Protein AF-A0A9N9EAA8-F1 (afdb_monomer_lite)

Organism: NCBI:txid94023

Secondary structure (DSSP, 8-state):
-----HHHHHHHSSSPTTTTSGGG----------PPPHHHHHHHHHHHHHHHH-GGG---HHHHHHHHHHHHHTTSS-GGGPPPHHHHHHHHHHHHHHHHHHHHHHHHHHHHTSSS--------------------------------

pLDDT: mean 73.81, std 20.4, range [31.11, 96.31]

Foldseek 3Di:
DDDCPPVNVCVVDVDDPCCVPPVNPPPVPPPPPQDQDPVLVVLLVVQCVQCVVPVVSNDALVVSLVVVVVCVVVVVDPPVRRDDSVVSVVVVVVVVVVVVVVVVVVVVVVVVPPPPPDDDDDDDDDDDDDDDDDDDDDDDDDDDDDDD

Sequence (148 aa):
MDELTDDAINNLFPLKLGWALKNNQILDRRDVGKRMSSQIREYLEEFFLAGNANKTDRISATQMVKELDKLAIEDKIESNDISGIPTVEKWITRYTQALRHEVAAEKQNIVGNNNEERSDNLVDNPDQSGNSDQNIQESRSSSNIEKR

Radius of gyration: 32.52 Å; chains: 1; bounding box: 62×76×90 Å

Structure (mmCIF, N/CA/C/O backbone):
data_AF-A0A9N9EAA8-F1
#
_entry.id   AF-A0A9N9EAA8-F1
#
loop_
_atom_site.group_PDB
_atom_site.id
_atom_site.type_symbol
_atom_site.label_atom_id
_atom_site.label_alt_id
_atom_site.label_comp_id
_atom_site.label_asym_id
_atom_site.label_entity_id
_atom_site.label_seq_id
_atom_site.pdbx_PDB_ins_code
_atom_site.Cartn_x
_atom_site.Cartn_y
_atom_site.Cartn_z
_atom_site.occupancy
_atom_site.B_iso_or_equiv
_atom_site.auth_seq_id
_atom_site.auth_comp_id
_atom_site.auth_asym_id
_atom_site.auth_atom_id
_atom_site.pdbx_PDB_model_num
ATOM 1 N N . MET A 1 1 ? 16.457 -28.202 56.598 1.00 46.84 1 MET A N 1
ATOM 2 C CA . MET A 1 1 ? 16.229 -27.943 55.165 1.00 46.84 1 MET A CA 1
ATOM 3 C C . MET A 1 1 ? 14.833 -27.386 55.103 1.00 46.84 1 MET A C 1
ATOM 5 O O . MET A 1 1 ? 13.891 -28.162 55.173 1.00 46.84 1 MET A O 1
ATOM 9 N N . ASP A 1 2 ? 14.725 -26.062 55.168 1.00 56.81 2 ASP A N 1
ATOM 10 C CA . ASP A 1 2 ? 13.432 -25.391 55.215 1.00 56.81 2 ASP A CA 1
ATOM 11 C C . ASP A 1 2 ? 12.784 -25.507 53.840 1.00 56.81 2 ASP A C 1
ATOM 13 O O . ASP A 1 2 ? 13.305 -25.020 52.835 1.00 56.81 2 ASP A O 1
ATOM 17 N N . GLU A 1 3 ? 11.689 -26.250 53.804 1.00 64.88 3 GLU A N 1
ATOM 18 C CA . GLU A 1 3 ? 10.837 -26.424 52.643 1.00 64.88 3 GLU A CA 1
ATOM 19 C C . GLU A 1 3 ? 10.184 -25.063 52.369 1.00 64.88 3 GLU A C 1
ATOM 21 O O . GLU A 1 3 ? 9.290 -24.624 53.093 1.00 64.88 3 GLU A O 1
ATOM 26 N N . LEU A 1 4 ? 10.718 -24.324 51.390 1.00 62.22 4 LEU A N 1
ATOM 27 C CA . LEU A 1 4 ? 10.119 -23.076 50.924 1.00 62.22 4 LEU A CA 1
ATOM 28 C C . LEU A 1 4 ? 8.722 -23.410 50.409 1.00 62.22 4 LEU A C 1
ATOM 30 O O . LEU A 1 4 ? 8.573 -24.060 49.377 1.00 62.22 4 LEU A O 1
ATOM 34 N N . THR A 1 5 ? 7.711 -22.990 51.164 1.00 68.94 5 THR A N 1
ATOM 35 C CA . THR A 1 5 ? 6.310 -23.174 50.807 1.00 68.94 5 THR A CA 1
ATOM 36 C C . THR A 1 5 ? 6.040 -22.517 49.453 1.00 68.94 5 THR A C 1
ATOM 38 O O . THR A 1 5 ? 6.583 -21.450 49.153 1.00 68.94 5 THR A O 1
ATOM 41 N N . ASP A 1 6 ? 5.188 -23.131 48.628 1.00 65.69 6 ASP A N 1
ATOM 42 C CA . ASP A 1 6 ? 4.789 -22.583 47.320 1.00 65.69 6 ASP A CA 1
ATOM 43 C C . ASP A 1 6 ? 4.289 -21.128 47.427 1.00 65.69 6 ASP A C 1
ATOM 45 O O . ASP A 1 6 ? 4.476 -20.318 46.517 1.00 65.69 6 ASP A O 1
ATOM 49 N N . ASP A 1 7 ? 3.731 -20.759 48.582 1.00 70.12 7 ASP A N 1
ATOM 50 C CA . ASP A 1 7 ? 3.327 -19.395 48.916 1.00 70.12 7 ASP A CA 1
ATOM 51 C C . ASP A 1 7 ? 4.505 -18.406 48.963 1.00 70.12 7 ASP A C 1
ATOM 53 O O . ASP A 1 7 ? 4.366 -17.267 48.521 1.00 70.12 7 ASP A O 1
ATOM 57 N N . ALA A 1 8 ? 5.684 -18.802 49.449 1.00 69.62 8 ALA A N 1
ATOM 58 C CA . ALA A 1 8 ? 6.866 -17.936 49.475 1.00 69.62 8 ALA A CA 1
ATOM 59 C C . ALA A 1 8 ? 7.418 -17.675 48.062 1.00 69.62 8 ALA A C 1
ATOM 61 O O . ALA A 1 8 ? 7.828 -16.556 47.748 1.00 69.62 8 ALA A O 1
ATOM 62 N N . ILE A 1 9 ? 7.369 -18.682 47.184 1.00 65.69 9 ILE A N 1
ATOM 63 C CA . ILE A 1 9 ? 7.787 -18.568 45.777 1.00 65.69 9 ILE A CA 1
ATOM 64 C C . ILE A 1 9 ? 6.806 -17.685 44.993 1.00 65.69 9 ILE A C 1
ATOM 66 O O . ILE A 1 9 ? 7.236 -16.806 44.241 1.00 65.69 9 ILE A O 1
ATOM 70 N N . ASN A 1 10 ? 5.501 -17.856 45.224 1.00 65.56 10 ASN A N 1
ATOM 71 C CA . ASN A 1 10 ? 4.449 -17.019 44.638 1.00 65.56 10 ASN A CA 1
ATOM 72 C C . ASN A 1 10 ? 4.504 -15.554 45.113 1.00 65.56 10 ASN A C 1
ATOM 74 O O . ASN A 1 10 ? 4.050 -14.667 44.397 1.00 65.56 10 ASN A O 1
ATOM 78 N N . ASN A 1 11 ? 5.068 -15.282 46.294 1.00 68.31 11 ASN A N 1
ATOM 79 C CA . ASN A 1 11 ? 5.284 -13.917 46.786 1.00 68.31 11 ASN A CA 1
ATOM 80 C C . ASN A 1 11 ? 6.587 -13.279 46.264 1.00 68.31 11 ASN A C 1
ATOM 82 O O . ASN A 1 11 ? 6.678 -12.055 46.194 1.00 68.31 11 ASN A O 1
ATOM 86 N N . LEU A 1 12 ? 7.591 -14.080 45.885 1.00 71.00 12 LEU A N 1
ATOM 87 C CA . LEU A 1 12 ? 8.869 -13.586 45.357 1.00 71.00 12 LEU A CA 1
ATOM 88 C C . LEU A 1 12 ? 8.760 -13.114 43.898 1.00 71.00 12 LEU A C 1
ATOM 90 O O . LEU A 1 12 ? 9.487 -12.211 43.480 1.00 71.00 12 LEU A O 1
ATOM 94 N N . PHE A 1 13 ? 7.833 -13.694 43.132 1.00 67.69 13 PHE A N 1
ATOM 95 C CA . PHE A 1 13 ? 7.558 -13.306 41.753 1.00 67.69 13 PHE A CA 1
ATOM 96 C C . PHE A 1 13 ? 6.074 -12.964 41.583 1.00 67.69 13 PHE A C 1
ATOM 98 O O . PHE A 1 13 ? 5.234 -13.839 41.750 1.00 67.69 13 PHE A O 1
ATOM 105 N N . PRO A 1 14 ? 5.716 -11.742 41.149 1.00 73.62 14 PRO A N 1
ATOM 106 C CA . PRO A 1 14 ? 4.315 -11.333 40.992 1.00 73.62 14 PRO A CA 1
ATOM 107 C C . PRO A 1 14 ? 3.598 -12.010 39.805 1.00 73.62 14 PRO A C 1
ATOM 109 O O . PRO A 1 14 ? 2.474 -11.643 39.461 1.00 73.62 14 PRO A O 1
ATOM 112 N N . LEU A 1 15 ? 4.247 -12.962 39.129 1.00 75.00 15 LEU A N 1
ATOM 113 C CA . LEU A 1 15 ? 3.724 -13.644 37.951 1.00 75.00 15 LEU A CA 1
ATOM 114 C C . LEU A 1 15 ? 3.157 -15.005 38.351 1.00 75.00 15 LEU A C 1
ATOM 116 O O . LEU A 1 15 ? 3.804 -15.769 39.062 1.00 75.00 15 LEU A O 1
ATOM 120 N N . LYS A 1 16 ? 1.965 -15.334 37.843 1.00 75.88 16 LYS A N 1
ATOM 121 C CA . LYS A 1 16 ? 1.324 -16.630 38.103 1.00 75.88 16 LYS A CA 1
ATOM 122 C C . LYS A 1 16 ? 2.232 -17.789 37.682 1.00 75.88 16 LYS A C 1
ATOM 124 O O . LYS A 1 16 ? 2.864 -17.742 36.620 1.00 75.88 16 LYS A O 1
ATOM 129 N N . LEU A 1 17 ? 2.240 -18.854 38.485 1.00 77.81 17 LEU A N 1
ATOM 130 C CA . LEU A 1 17 ? 2.936 -20.095 38.164 1.00 77.81 17 LEU A CA 1
ATOM 131 C C . LEU A 1 17 ? 2.521 -20.580 36.765 1.00 77.81 17 LEU A C 1
ATOM 133 O O . LEU A 1 17 ? 1.336 -20.672 36.442 1.00 77.81 17 LEU A O 1
ATOM 137 N N . GLY A 1 18 ? 3.507 -20.846 35.911 1.00 79.19 18 GLY A N 1
ATOM 138 C CA . GLY A 1 18 ? 3.260 -21.262 34.534 1.00 79.19 18 GLY A CA 1
ATOM 139 C C . GLY A 1 18 ? 3.024 -20.132 33.528 1.00 79.19 18 GLY A C 1
ATOM 140 O O . GLY A 1 18 ? 2.603 -20.440 32.419 1.00 79.19 18 GLY A O 1
ATOM 141 N N . TRP A 1 19 ? 3.323 -18.863 33.841 1.00 80.56 19 TRP A N 1
ATOM 142 C CA . TRP A 1 19 ? 3.288 -17.757 32.860 1.00 80.56 19 TRP A CA 1
ATOM 143 C C . TRP A 1 19 ? 4.208 -17.988 31.646 1.00 80.56 19 TRP A C 1
ATOM 145 O O . TRP A 1 19 ? 3.913 -17.543 30.541 1.00 80.56 19 TRP A O 1
ATOM 155 N N . ALA A 1 20 ? 5.311 -18.711 31.850 1.00 82.38 20 ALA A N 1
ATOM 156 C CA . ALA A 1 20 ? 6.272 -19.061 30.807 1.00 82.38 20 ALA A CA 1
ATOM 157 C C . ALA A 1 20 ? 5.924 -20.372 30.074 1.00 82.38 20 ALA A C 1
ATOM 159 O O . ALA A 1 20 ? 6.626 -20.761 29.140 1.00 82.38 20 ALA A O 1
ATOM 160 N N . LEU A 1 21 ? 4.861 -21.079 30.483 1.00 86.94 21 LEU A N 1
ATOM 161 C CA . LEU A 1 21 ? 4.413 -22.271 29.768 1.00 86.94 21 LEU A CA 1
ATOM 162 C C . LEU A 1 21 ? 3.734 -21.847 28.471 1.00 86.94 21 LEU A C 1
ATOM 164 O O . LEU A 1 21 ? 2.808 -21.043 28.475 1.00 86.94 21 LEU A O 1
ATOM 168 N N . LYS A 1 22 ? 4.147 -22.454 27.357 1.00 82.38 22 LYS A N 1
ATOM 169 C CA . LYS A 1 22 ? 3.612 -22.157 26.021 1.00 82.38 22 LYS A CA 1
ATOM 170 C C . LYS A 1 22 ? 2.084 -22.266 25.940 1.00 82.38 22 LYS A C 1
ATOM 172 O O . LYS A 1 22 ? 1.457 -21.466 25.259 1.00 82.38 22 LYS A O 1
ATOM 177 N N . ASN A 1 23 ? 1.487 -23.206 26.673 1.00 80.19 23 ASN A N 1
ATOM 178 C CA . ASN A 1 23 ? 0.030 -23.385 26.731 1.00 80.19 23 ASN A CA 1
ATOM 179 C C . ASN A 1 23 ? -0.697 -22.236 27.450 1.00 80.19 23 ASN A C 1
ATOM 181 O O . ASN A 1 23 ? -1.867 -21.994 27.179 1.00 80.19 23 ASN A O 1
ATOM 185 N N . ASN A 1 24 ? -0.001 -21.527 28.340 1.00 79.69 24 ASN A N 1
ATOM 186 C CA . ASN A 1 24 ? -0.519 -20.394 29.107 1.00 79.69 24 ASN A CA 1
ATOM 187 C C . ASN A 1 24 ? -0.058 -19.052 28.528 1.00 79.69 24 ASN A C 1
ATOM 189 O O . ASN A 1 24 ? -0.321 -18.002 29.117 1.00 79.69 24 ASN A O 1
ATOM 193 N N . GLN A 1 25 ? 0.643 -19.072 27.391 1.00 81.56 25 GLN A N 1
ATOM 194 C CA . GLN A 1 25 ? 1.006 -17.861 26.684 1.00 81.56 25 GLN A CA 1
ATOM 195 C C . GLN A 1 25 ? -0.284 -17.184 26.225 1.00 81.56 25 GLN A C 1
ATOM 197 O O . GLN A 1 25 ? -0.955 -17.644 25.299 1.00 81.56 25 GLN A O 1
ATOM 202 N N . ILE A 1 26 ? -0.617 -16.063 26.863 1.00 72.06 26 ILE A N 1
ATOM 203 C CA . ILE A 1 26 ? -1.608 -15.133 26.339 1.00 72.06 26 ILE A CA 1
ATOM 204 C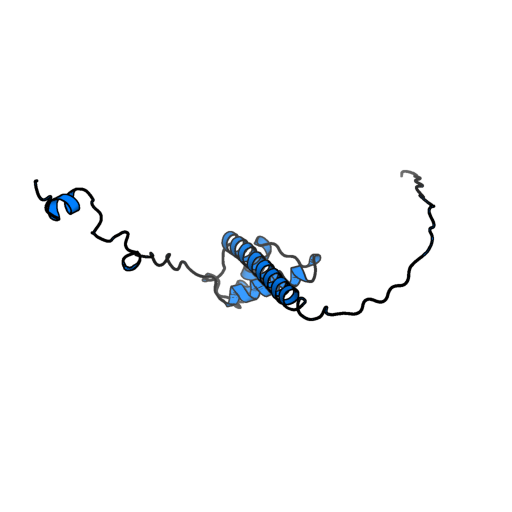 C . ILE A 1 26 ? -0.939 -14.496 25.128 1.00 72.06 26 ILE A C 1
ATOM 206 O O . ILE A 1 26 ? -0.208 -13.513 25.220 1.00 72.06 26 ILE A O 1
ATOM 210 N N . LEU A 1 27 ? -1.112 -15.135 23.973 1.00 71.31 27 LEU A N 1
ATOM 211 C CA . LEU A 1 27 ? -0.945 -14.454 22.708 1.00 71.31 27 LEU A CA 1
ATOM 212 C C . LEU A 1 27 ? -2.050 -13.415 22.705 1.00 71.31 27 LEU A C 1
ATOM 214 O O . LEU A 1 27 ? -3.176 -13.727 22.311 1.00 71.31 27 LEU A O 1
ATOM 218 N N . ASP A 1 28 ? -1.746 -12.215 23.204 1.00 59.50 28 ASP A N 1
ATOM 219 C CA . ASP A 1 28 ? -2.589 -11.057 22.968 1.00 59.50 28 ASP A CA 1
ATOM 220 C C . ASP A 1 28 ? -2.918 -11.117 21.488 1.00 59.50 28 ASP A C 1
ATOM 222 O O . ASP A 1 28 ? -2.021 -11.099 20.630 1.00 59.50 28 ASP A O 1
ATOM 226 N N . ARG A 1 29 ? -4.201 -11.354 21.194 1.00 64.81 29 ARG A N 1
ATOM 227 C CA . ARG A 1 29 ? -4.703 -11.329 19.832 1.00 64.81 29 ARG A CA 1
ATOM 228 C C . ARG A 1 29 ? -4.465 -9.903 19.417 1.00 64.81 29 ARG A C 1
ATOM 230 O O . ARG A 1 29 ? -5.242 -9.034 19.787 1.00 64.81 29 ARG A O 1
ATOM 237 N N . ARG A 1 30 ? -3.305 -9.697 18.788 1.00 70.50 30 ARG A N 1
ATOM 238 C CA . ARG A 1 30 ? -2.767 -8.407 18.389 1.00 70.50 30 ARG A CA 1
ATOM 239 C C . ARG A 1 30 ? -3.947 -7.668 17.821 1.00 70.50 30 ARG A C 1
ATOM 241 O O . ARG A 1 30 ? -4.517 -8.183 16.853 1.00 70.50 30 ARG A O 1
ATOM 248 N N . ASP A 1 31 ? -4.354 -6.625 18.544 1.00 56.53 31 ASP A N 1
ATOM 249 C CA . ASP A 1 31 ? -5.663 -6.016 18.379 1.00 56.53 31 ASP A CA 1
ATOM 250 C C . ASP A 1 31 ? -5.912 -5.911 16.884 1.00 56.53 31 ASP A C 1
ATOM 252 O O . ASP A 1 31 ? -5.023 -5.459 16.144 1.00 56.53 31 ASP A O 1
ATOM 256 N N . VAL A 1 32 ? -7.002 -6.525 16.421 1.00 64.62 32 VAL A N 1
ATOM 257 C CA . VAL A 1 32 ? -7.312 -6.596 14.996 1.00 64.62 32 VAL A CA 1
ATOM 258 C C . VAL A 1 32 ? -7.754 -5.191 14.621 1.00 64.62 32 VAL A C 1
ATOM 260 O O . VAL A 1 32 ? -8.933 -4.912 14.445 1.00 64.62 32 VAL A O 1
ATOM 263 N N . GLY A 1 33 ? -6.783 -4.281 14.567 1.00 70.88 33 GLY A N 1
ATOM 264 C CA . GLY A 1 33 ? -6.968 -2.913 14.151 1.00 70.88 33 GLY A CA 1
ATOM 265 C C . GLY A 1 33 ? -7.630 -2.922 12.787 1.00 70.88 33 GLY A C 1
ATOM 266 O O . GLY A 1 33 ? -7.494 -3.896 12.032 1.00 70.88 33 GLY A O 1
ATOM 267 N N . LYS A 1 34 ? -8.368 -1.846 12.498 1.00 77.56 34 LYS A N 1
ATOM 268 C CA . LYS A 1 34 ? -9.166 -1.715 11.279 1.00 77.56 34 LYS A CA 1
ATOM 269 C C . LYS A 1 34 ? -8.355 -2.206 10.077 1.00 77.56 34 LYS A C 1
ATOM 271 O O . LYS A 1 34 ? -7.311 -1.646 9.735 1.00 77.56 34 LYS A O 1
ATOM 276 N N . ARG A 1 35 ? -8.803 -3.318 9.495 1.00 79.81 35 ARG A N 1
ATOM 277 C CA . ARG A 1 35 ? -8.184 -3.894 8.304 1.00 79.81 35 ARG A CA 1
ATOM 278 C C . ARG A 1 35 ? -8.641 -3.087 7.096 1.00 79.81 35 ARG A C 1
ATOM 280 O O . ARG A 1 35 ? -9.765 -2.599 7.070 1.00 79.81 35 ARG A O 1
ATOM 287 N N . MET A 1 36 ? -7.762 -2.971 6.106 1.00 85.69 36 MET A N 1
ATOM 288 C CA . MET A 1 36 ? -8.131 -2.477 4.781 1.00 85.69 36 MET A CA 1
ATOM 289 C C . MET A 1 36 ? -9.221 -3.386 4.199 1.00 85.69 36 MET A C 1
ATOM 291 O O . MET A 1 36 ? -9.121 -4.610 4.339 1.00 85.69 36 MET A O 1
ATOM 295 N N . SER A 1 37 ? -10.250 -2.797 3.589 1.00 89.44 37 SER A N 1
ATOM 296 C CA . SER A 1 37 ? -11.323 -3.557 2.944 1.00 89.44 37 SER A CA 1
ATOM 297 C C . SER A 1 37 ? -10.791 -4.334 1.733 1.00 89.44 37 SER A C 1
ATOM 299 O O . SER A 1 37 ? -9.769 -3.969 1.141 1.00 89.44 37 SER A O 1
ATOM 301 N N . SER A 1 38 ? -11.467 -5.427 1.365 1.00 91.06 38 SER A N 1
ATOM 302 C CA . SER A 1 38 ? -11.095 -6.217 0.181 1.00 91.06 38 SER A CA 1
ATOM 303 C C . SER A 1 38 ? -11.188 -5.388 -1.098 1.00 91.06 38 SER A C 1
ATOM 305 O O . SER A 1 38 ? -10.265 -5.428 -1.899 1.00 91.06 38 SER A O 1
ATOM 307 N N . GLN A 1 39 ? -12.225 -4.556 -1.223 1.00 91.81 39 GLN A N 1
ATOM 308 C CA . GLN A 1 39 ? -12.421 -3.673 -2.375 1.00 91.81 39 GLN A CA 1
ATOM 309 C C . GLN A 1 39 ? -11.242 -2.714 -2.573 1.00 91.81 39 GLN A C 1
ATOM 311 O O . GLN A 1 39 ? -10.740 -2.556 -3.678 1.00 91.81 39 GLN A O 1
ATOM 316 N N . ILE A 1 40 ? -10.741 -2.097 -1.497 1.00 92.38 40 ILE A N 1
ATOM 317 C C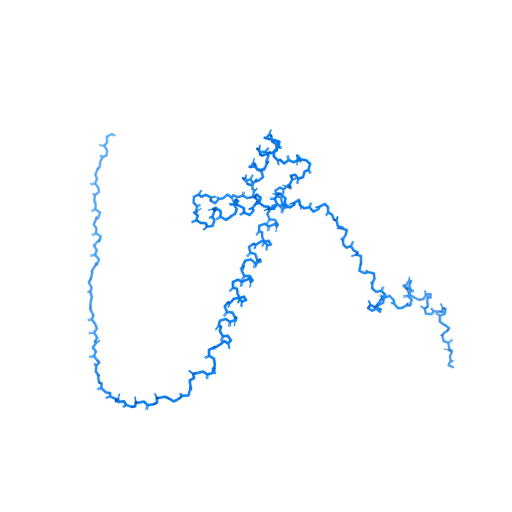A . ILE A 1 40 ? -9.582 -1.198 -1.601 1.00 92.38 40 ILE A CA 1
ATOM 318 C C . ILE A 1 40 ? -8.332 -1.967 -2.007 1.00 92.38 40 ILE A C 1
ATOM 320 O O . ILE A 1 40 ? -7.529 -1.455 -2.783 1.00 92.38 40 ILE A O 1
ATOM 324 N N . ARG A 1 41 ? -8.160 -3.194 -1.507 1.00 92.69 41 ARG A N 1
ATOM 325 C CA . ARG A 1 41 ? -7.047 -4.043 -1.931 1.00 92.69 41 ARG A CA 1
ATOM 326 C C . ARG A 1 41 ? -7.123 -4.340 -3.433 1.00 92.69 41 ARG A C 1
ATOM 328 O O . ARG A 1 41 ? -6.095 -4.205 -4.081 1.00 92.69 41 ARG A O 1
ATOM 335 N N . GLU A 1 42 ? -8.292 -4.682 -3.968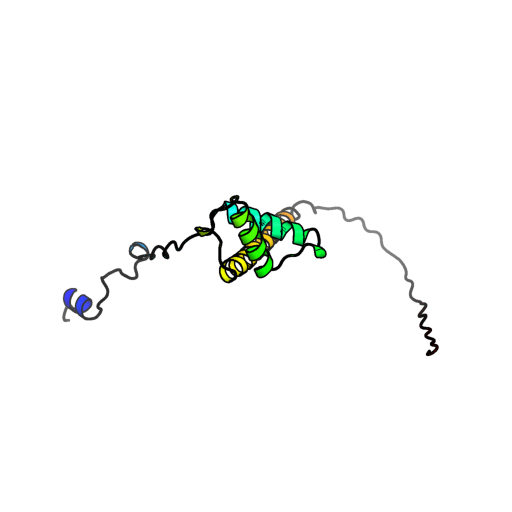 1.00 94.44 42 GLU A N 1
ATOM 336 C CA . GLU A 1 42 ? -8.485 -4.950 -5.404 1.00 94.44 42 GLU A CA 1
ATOM 337 C C . GLU A 1 42 ? -8.076 -3.740 -6.259 1.00 94.44 42 GLU A C 1
ATOM 339 O O . GLU A 1 42 ? -7.230 -3.870 -7.142 1.00 94.44 42 GLU A O 1
ATOM 344 N N . TYR A 1 43 ? -8.544 -2.535 -5.917 1.00 94.81 43 TYR A N 1
ATOM 345 C CA . TYR A 1 43 ? -8.126 -1.317 -6.623 1.00 94.81 43 TYR A CA 1
ATOM 346 C C . TYR A 1 43 ? -6.617 -1.063 -6.534 1.00 94.81 43 TYR A C 1
ATOM 348 O O . TYR A 1 43 ? -5.976 -0.709 -7.524 1.00 94.81 43 TYR A O 1
ATOM 356 N N . LEU A 1 44 ? -6.017 -1.250 -5.354 1.00 94.75 44 LEU A N 1
ATOM 357 C CA . LEU A 1 44 ? -4.573 -1.087 -5.188 1.00 94.75 44 LEU A CA 1
ATOM 358 C C . LEU A 1 44 ? -3.775 -2.111 -6.009 1.00 94.75 44 LEU A C 1
ATOM 360 O O . LEU A 1 44 ? -2.700 -1.773 -6.510 1.00 94.75 44 LEU A O 1
ATOM 364 N N . GLU A 1 45 ? -4.279 -3.338 -6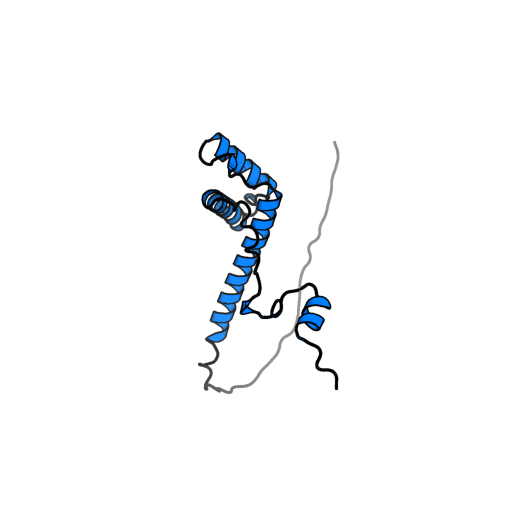.158 1.00 95.31 45 GLU A N 1
ATOM 365 C CA . GLU A 1 45 ? -3.682 -4.369 -7.010 1.00 95.31 45 GLU A CA 1
ATOM 366 C C . GLU A 1 45 ? -3.740 -3.963 -8.482 1.00 95.31 45 GLU A C 1
ATOM 368 O O . GLU A 1 45 ? -2.698 -3.955 -9.137 1.00 95.31 45 GLU A O 1
ATOM 373 N N . GLU A 1 46 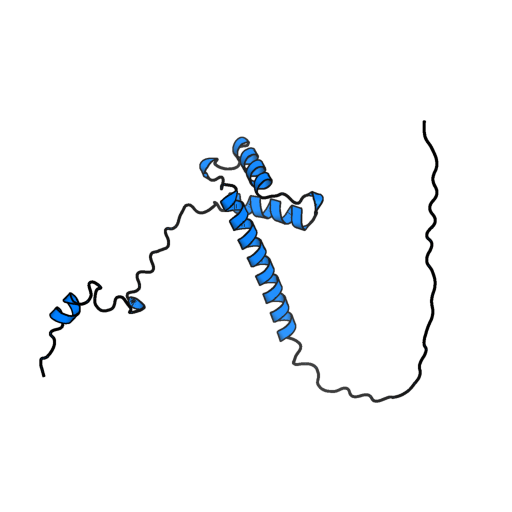? -4.901 -3.540 -8.985 1.00 94.94 46 GLU A N 1
ATOM 374 C CA . GLU A 1 46 ? -5.062 -3.064 -10.365 1.00 94.94 46 GLU A CA 1
ATOM 375 C C . GLU A 1 46 ? -4.101 -1.912 -10.686 1.00 94.94 46 GLU A C 1
ATOM 377 O O . GLU A 1 46 ? -3.348 -1.958 -11.665 1.00 94.94 46 GLU A O 1
ATOM 382 N N . PHE A 1 47 ? -4.055 -0.911 -9.807 1.00 94.12 47 PHE A N 1
ATOM 383 C CA . PHE A 1 47 ? -3.148 0.227 -9.915 1.00 94.12 47 PHE A CA 1
ATOM 384 C C . PHE A 1 47 ? -1.674 -0.181 -9.926 1.00 94.12 47 PHE A C 1
ATOM 386 O O . PHE A 1 47 ? -0.871 0.344 -10.703 1.00 94.12 47 PHE A O 1
ATOM 393 N N . PHE A 1 48 ? -1.292 -1.111 -9.051 1.00 94.19 48 PHE A N 1
ATOM 394 C CA . PHE A 1 48 ? 0.086 -1.571 -8.956 1.00 94.19 48 PHE A CA 1
ATOM 395 C C . PHE A 1 48 ? 0.497 -2.392 -10.186 1.00 94.19 48 PHE A C 1
ATOM 397 O O . PHE A 1 48 ? 1.603 -2.219 -10.705 1.00 94.19 48 PHE A O 1
ATOM 404 N N . LEU A 1 49 ? -0.388 -3.267 -10.670 1.00 93.38 49 LEU A N 1
ATOM 405 C CA . LEU A 1 49 ? -0.138 -4.133 -11.821 1.00 93.38 49 LEU A CA 1
ATOM 406 C C . LEU A 1 49 ? -0.041 -3.341 -13.129 1.00 93.38 49 LEU A C 1
ATOM 408 O O . LEU A 1 49 ? 0.852 -3.627 -13.929 1.00 93.38 49 LEU A O 1
ATOM 412 N N . ALA A 1 50 ? -0.868 -2.307 -13.313 1.00 93.56 50 ALA A N 1
ATOM 413 C CA . ALA A 1 50 ? -0.767 -1.400 -14.458 1.00 93.56 50 ALA A CA 1
ATOM 414 C C . ALA A 1 50 ? 0.633 -0.764 -14.550 1.00 93.56 50 ALA A C 1
ATOM 416 O O . ALA A 1 50 ? 1.284 -0.810 -15.596 1.00 93.56 50 ALA A O 1
ATOM 417 N N . GLY A 1 51 ? 1.155 -0.280 -13.419 1.00 91.12 51 GLY A N 1
ATOM 418 C CA . GLY A 1 51 ? 2.506 0.274 -13.329 1.00 91.12 51 GLY A CA 1
ATOM 419 C C . GLY A 1 51 ? 3.638 -0.742 -13.514 1.00 91.12 51 GLY A C 1
ATOM 420 O O . GLY A 1 51 ? 4.756 -0.369 -13.879 1.00 91.12 51 GLY A O 1
ATOM 421 N N . ASN A 1 52 ? 3.375 -2.023 -13.248 1.00 88.56 52 ASN A N 1
ATOM 422 C CA . ASN A 1 52 ? 4.331 -3.100 -13.496 1.00 88.56 52 ASN A CA 1
ATOM 423 C C . ASN A 1 52 ? 4.397 -3.470 -14.987 1.00 88.56 52 ASN A C 1
ATOM 425 O O . ASN A 1 52 ? 5.476 -3.792 -15.481 1.00 88.56 52 ASN A O 1
ATOM 429 N N . ALA A 1 53 ? 3.271 -3.387 -15.704 1.00 90.50 53 ALA A N 1
ATOM 430 C CA . ALA A 1 53 ? 3.224 -3.572 -17.153 1.00 90.50 53 ALA A CA 1
ATOM 431 C C . ALA A 1 53 ? 3.878 -2.393 -17.896 1.00 90.50 53 ALA A C 1
ATOM 433 O O . ALA A 1 53 ? 4.721 -2.604 -18.768 1.00 90.50 53 ALA A O 1
ATOM 434 N N . ASN A 1 54 ? 3.554 -1.156 -17.499 1.00 92.31 54 ASN A N 1
ATOM 435 C CA . ASN A 1 54 ? 4.043 0.069 -18.128 1.00 92.31 54 ASN A CA 1
ATOM 436 C C . ASN A 1 54 ? 4.641 1.028 -17.096 1.00 92.31 54 ASN A C 1
ATOM 438 O O . ASN A 1 54 ? 3.966 1.509 -16.189 1.00 92.31 54 ASN A O 1
ATOM 442 N N . LYS A 1 55 ? 5.908 1.412 -17.286 1.00 90.69 55 LYS A N 1
ATOM 443 C CA . LYS A 1 55 ? 6.602 2.321 -16.354 1.00 90.69 55 LYS A CA 1
ATOM 444 C C . LYS A 1 55 ? 5.982 3.720 -16.287 1.00 90.69 55 LYS A C 1
ATOM 446 O O . LYS A 1 55 ? 6.125 4.380 -15.262 1.00 90.69 55 LYS A O 1
ATOM 451 N N . THR A 1 56 ? 5.340 4.172 -17.363 1.00 92.19 56 THR A N 1
ATOM 452 C CA . THR A 1 56 ? 4.626 5.459 -17.428 1.00 92.19 56 THR A CA 1
ATOM 453 C C . THR A 1 56 ? 3.398 5.480 -16.532 1.00 92.19 56 THR A C 1
ATOM 455 O O . THR A 1 56 ? 3.056 6.526 -15.992 1.00 92.19 56 THR A O 1
ATOM 458 N N . ASP A 1 57 ? 2.794 4.312 -16.331 1.00 91.25 57 ASP A N 1
ATOM 459 C CA . ASP A 1 57 ? 1.545 4.137 -15.595 1.00 91.25 57 ASP A CA 1
ATOM 460 C C . ASP A 1 57 ? 1.830 3.804 -14.123 1.00 91.25 57 ASP A C 1
ATOM 462 O O . ASP A 1 57 ? 0.931 3.525 -13.332 1.00 91.25 57 ASP A O 1
ATOM 466 N N . ARG A 1 58 ? 3.110 3.829 -13.724 1.00 93.38 58 ARG A N 1
ATOM 467 C CA . ARG A 1 58 ? 3.525 3.578 -12.351 1.00 93.38 58 ARG A CA 1
ATOM 468 C C . ARG A 1 58 ? 3.082 4.722 -11.454 1.00 93.38 58 ARG A C 1
ATOM 470 O O . ARG A 1 58 ? 3.668 5.803 -11.467 1.00 93.38 58 ARG A O 1
ATOM 477 N N . ILE A 1 59 ? 2.113 4.426 -10.599 1.00 93.62 59 ILE A N 1
ATOM 478 C CA . ILE A 1 59 ? 1.613 5.369 -9.606 1.00 93.62 59 ILE A CA 1
ATOM 479 C C . ILE A 1 59 ? 2.216 5.122 -8.218 1.00 93.62 59 ILE A C 1
ATOM 481 O O . ILE A 1 59 ? 2.442 3.993 -7.780 1.00 93.62 59 ILE A O 1
ATOM 485 N N . SER A 1 60 ? 2.533 6.218 -7.534 1.00 95.25 60 SER A N 1
ATOM 486 C CA . SER A 1 60 ? 3.037 6.246 -6.158 1.00 95.25 60 SER A CA 1
ATOM 487 C C . SER A 1 60 ? 1.910 6.071 -5.135 1.00 95.25 60 SER A C 1
ATOM 489 O O . SER A 1 60 ? 0.737 6.252 -5.454 1.00 95.25 60 SER A O 1
ATOM 491 N N . ALA A 1 61 ? 2.252 5.780 -3.876 1.00 95.88 61 ALA A N 1
ATOM 492 C CA . ALA A 1 61 ? 1.262 5.614 -2.806 1.00 95.88 61 ALA A CA 1
ATOM 493 C C . ALA A 1 61 ? 0.368 6.854 -2.618 1.00 95.88 61 ALA A C 1
ATOM 495 O O . ALA A 1 61 ? -0.831 6.732 -2.385 1.00 95.88 61 ALA A O 1
ATOM 496 N N . THR A 1 62 ? 0.934 8.055 -2.762 1.00 96.31 62 THR A N 1
ATOM 497 C CA . THR A 1 62 ? 0.170 9.307 -2.669 1.00 96.31 62 THR A CA 1
ATOM 498 C C . THR A 1 62 ? -0.816 9.462 -3.825 1.00 96.31 62 THR A C 1
ATOM 500 O O . THR A 1 62 ? -1.913 9.973 -3.625 1.00 96.31 62 THR A O 1
ATOM 503 N N . GLN A 1 63 ? -0.449 9.008 -5.026 1.00 96.00 63 GLN A N 1
ATOM 504 C CA . GLN A 1 63 ? -1.337 8.996 -6.189 1.00 96.00 63 GLN A CA 1
ATOM 505 C C . GLN A 1 63 ? -2.422 7.926 -6.048 1.00 96.00 63 GLN A C 1
ATOM 507 O O . GLN A 1 63 ? -3.575 8.230 -6.313 1.00 96.00 63 GLN A O 1
ATOM 512 N N . MET A 1 64 ? -2.089 6.730 -5.550 1.00 95.38 64 MET A N 1
ATOM 513 C CA . MET A 1 64 ? -3.072 5.677 -5.261 1.00 95.38 64 MET A CA 1
ATOM 514 C C . MET A 1 64 ? -4.167 6.170 -4.313 1.00 95.38 64 MET A C 1
ATOM 516 O O . MET A 1 64 ? -5.342 5.973 -4.594 1.00 95.38 64 MET A O 1
ATOM 520 N N . VAL A 1 65 ? -3.802 6.865 -3.228 1.00 94.88 65 VAL A N 1
ATOM 521 C CA . VAL A 1 65 ? -4.797 7.439 -2.305 1.00 94.88 65 VAL A CA 1
ATOM 522 C C . VAL A 1 65 ? -5.677 8.473 -3.006 1.00 94.88 65 VAL A C 1
ATOM 524 O O . VAL A 1 65 ? -6.887 8.425 -2.846 1.00 94.88 65 VAL A O 1
ATOM 527 N N . LYS A 1 66 ? -5.110 9.339 -3.857 1.00 95.00 66 LYS A N 1
ATOM 528 C CA . LYS A 1 66 ? -5.907 10.302 -4.638 1.00 95.00 66 LYS A CA 1
ATOM 529 C C . LYS A 1 66 ? -6.882 9.625 -5.601 1.00 95.00 66 LYS A C 1
ATOM 531 O O . LYS A 1 66 ? -7.977 10.138 -5.796 1.00 95.00 66 LYS A O 1
ATOM 536 N N . GLU A 1 67 ? -6.493 8.518 -6.230 1.00 93.88 67 GLU A N 1
ATOM 537 C CA . GLU A 1 67 ? -7.413 7.755 -7.080 1.00 93.88 67 GLU A CA 1
ATOM 538 C C . GLU A 1 67 ? -8.518 7.092 -6.246 1.00 93.88 67 GLU A C 1
ATOM 540 O O . GLU A 1 67 ? -9.679 7.139 -6.641 1.00 93.88 67 GLU A O 1
ATOM 545 N N . LEU A 1 68 ? -8.204 6.569 -5.055 1.00 93.69 68 LEU A N 1
ATOM 546 C CA . LEU A 1 68 ? -9.222 6.076 -4.119 1.00 93.69 68 LEU A CA 1
ATOM 547 C C . LEU A 1 68 ? -10.181 7.195 -3.679 1.00 93.69 68 LEU A C 1
ATOM 549 O O . LEU A 1 68 ? -11.389 6.982 -3.664 1.00 93.69 68 LEU A O 1
ATOM 553 N N . ASP A 1 69 ? -9.679 8.398 -3.396 1.00 93.06 69 ASP A N 1
ATOM 554 C CA . ASP A 1 69 ? -10.521 9.551 -3.054 1.00 93.06 69 ASP A CA 1
ATOM 555 C C . ASP A 1 69 ? -11.491 9.900 -4.197 1.00 93.06 69 ASP A C 1
ATOM 557 O O . ASP A 1 69 ? -12.660 10.189 -3.950 1.00 93.06 69 ASP A O 1
ATOM 561 N N . LYS A 1 70 ? -11.048 9.823 -5.461 1.00 93.25 70 LYS A N 1
ATOM 562 C CA . LYS A 1 70 ? -11.938 10.005 -6.622 1.00 93.25 70 LYS A CA 1
ATOM 563 C C . LYS A 1 70 ? -13.005 8.916 -6.701 1.00 93.25 70 LYS A C 1
ATOM 565 O O . LYS A 1 70 ? -14.164 9.232 -6.941 1.00 93.25 70 LYS A O 1
ATOM 570 N N . LEU A 1 71 ? -12.639 7.657 -6.458 1.00 91.62 71 LEU A N 1
ATOM 571 C CA . LEU A 1 71 ? -13.596 6.546 -6.434 1.00 91.62 71 LEU A CA 1
ATOM 572 C C . LEU A 1 71 ? -14.628 6.701 -5.309 1.00 91.62 71 LEU A C 1
ATOM 574 O O . LEU A 1 71 ? -15.778 6.304 -5.482 1.00 91.62 71 LEU A O 1
ATOM 578 N N . ALA A 1 72 ? -14.242 7.302 -4.183 1.00 90.25 72 ALA A N 1
ATOM 579 C CA . ALA A 1 72 ? -15.164 7.617 -3.097 1.00 90.25 72 ALA A CA 1
ATOM 580 C C . ALA A 1 72 ? -16.122 8.761 -3.460 1.00 90.25 72 ALA A C 1
ATOM 582 O O . ALA A 1 72 ? -17.293 8.715 -3.103 1.00 90.25 72 ALA A O 1
ATOM 583 N N . ILE A 1 73 ? -15.656 9.766 -4.212 1.00 89.50 73 ILE A N 1
ATOM 584 C CA . ILE A 1 73 ? -16.524 10.823 -4.767 1.00 89.50 73 ILE A CA 1
ATOM 585 C C . ILE A 1 73 ? -17.537 10.233 -5.759 1.00 89.50 73 ILE A C 1
ATOM 587 O O . ILE A 1 73 ? -18.675 10.689 -5.826 1.00 89.50 73 ILE A O 1
ATOM 591 N N . GLU A 1 74 ? -17.133 9.214 -6.517 1.00 90.31 74 GLU A N 1
ATOM 592 C CA . GLU A 1 74 ? -17.993 8.470 -7.445 1.00 90.31 74 GLU A CA 1
ATOM 593 C C . GLU A 1 74 ? -18.906 7.437 -6.754 1.00 90.31 74 GLU A C 1
ATOM 595 O O . GLU A 1 74 ? -19.590 6.687 -7.449 1.00 90.31 74 GLU A O 1
ATOM 600 N N . ASP A 1 75 ? -18.913 7.382 -5.416 1.00 85.19 75 ASP A N 1
ATOM 601 C CA . ASP A 1 75 ? -19.698 6.448 -4.590 1.00 85.19 75 ASP A CA 1
ATOM 602 C C . ASP A 1 75 ? -19.431 4.959 -4.899 1.00 85.19 75 ASP A C 1
ATOM 604 O O . ASP A 1 75 ? -20.249 4.075 -4.653 1.00 85.19 75 ASP A O 1
ATOM 608 N N . LYS A 1 76 ? -18.252 4.651 -5.461 1.00 84.62 76 LYS A N 1
ATOM 609 C CA . LYS A 1 76 ? -17.810 3.269 -5.724 1.00 84.62 76 LYS A CA 1
ATOM 610 C C . LYS A 1 76 ? -17.231 2.599 -4.482 1.00 84.62 76 LYS A C 1
ATOM 612 O O . LYS A 1 76 ? -17.172 1.370 -4.425 1.00 84.62 76 LYS A O 1
ATOM 617 N N . ILE A 1 77 ? -16.751 3.399 -3.528 1.00 89.06 77 ILE A N 1
ATOM 618 C CA . ILE A 1 77 ? -16.195 2.945 -2.252 1.00 89.06 77 ILE A CA 1
ATOM 619 C C . ILE A 1 77 ? -16.653 3.856 -1.112 1.00 89.06 77 ILE A C 1
ATOM 621 O O . ILE A 1 77 ? -16.765 5.069 -1.272 1.00 89.06 77 ILE A O 1
ATOM 625 N N . GLU A 1 78 ? -16.831 3.273 0.069 1.00 81.50 78 GLU A N 1
ATOM 626 C CA . GLU A 1 78 ? -17.153 4.017 1.284 1.00 81.50 78 GLU A CA 1
ATOM 627 C C . GLU A 1 78 ? -15.961 4.872 1.736 1.00 81.50 78 GLU A C 1
ATOM 629 O O . GLU A 1 78 ? -14.860 4.364 1.974 1.00 81.50 78 GLU A O 1
ATOM 634 N N . SER A 1 79 ? -16.182 6.175 1.936 1.00 76.44 79 SER A N 1
ATOM 635 C CA . SER A 1 79 ? -15.124 7.113 2.349 1.00 76.44 79 SER A CA 1
ATOM 636 C C . SER A 1 79 ? -14.458 6.720 3.678 1.00 76.44 79 SER A C 1
ATOM 638 O O . SER A 1 79 ? -13.259 6.923 3.868 1.00 76.44 79 SER A O 1
ATOM 640 N N . ASN A 1 80 ? -15.207 6.078 4.581 1.00 78.06 80 ASN A N 1
ATOM 641 C CA . ASN A 1 80 ? -14.686 5.589 5.859 1.00 78.06 80 ASN A CA 1
ATOM 642 C C . ASN A 1 80 ? -13.621 4.490 5.694 1.00 78.06 80 ASN A C 1
ATOM 644 O O . ASN A 1 80 ? -12.827 4.256 6.609 1.00 78.06 80 ASN A O 1
ATOM 648 N N . ASP A 1 81 ? -13.605 3.785 4.566 1.00 80.06 81 ASP A N 1
ATOM 649 C CA . ASP A 1 81 ? -12.703 2.656 4.358 1.00 80.06 81 ASP A CA 1
ATOM 650 C C . ASP A 1 81 ? -11.378 3.053 3.714 1.00 80.06 81 ASP A C 1
ATOM 652 O O . ASP A 1 81 ? -10.421 2.275 3.789 1.00 80.06 81 ASP A O 1
ATOM 656 N N . ILE A 1 82 ? -11.277 4.275 3.176 1.00 81.31 82 ILE A N 1
ATOM 657 C CA . ILE A 1 82 ? -10.061 4.780 2.537 1.00 81.31 82 ILE A CA 1
ATOM 658 C C . ILE A 1 82 ? -8.886 4.666 3.506 1.00 81.31 82 ILE A C 1
ATOM 660 O O . ILE A 1 82 ? -8.844 5.238 4.598 1.00 81.31 82 ILE A O 1
ATOM 664 N N . SER A 1 83 ? -7.894 3.891 3.087 1.00 84.38 83 SER A N 1
ATOM 665 C CA . SER A 1 83 ? -6.675 3.709 3.855 1.00 84.38 83 SER A CA 1
ATOM 666 C C . SER A 1 83 ? -5.745 4.897 3.648 1.00 84.38 83 SER A C 1
ATOM 668 O O . SER A 1 83 ? -5.456 5.282 2.520 1.00 84.38 83 SER A O 1
ATOM 670 N N . GLY A 1 84 ? -5.219 5.449 4.741 1.00 90.44 84 GLY A N 1
ATOM 671 C CA . GLY A 1 84 ? -4.245 6.536 4.664 1.00 90.44 84 GLY A CA 1
ATOM 672 C C . GLY A 1 84 ? -2.960 6.135 3.928 1.00 90.44 84 GLY A C 1
ATOM 673 O O . GLY A 1 84 ? -2.571 4.964 3.904 1.00 90.44 84 GLY A O 1
ATOM 674 N N . ILE A 1 85 ? -2.247 7.135 3.405 1.00 93.88 85 ILE A N 1
ATOM 675 C CA . ILE A 1 85 ? -0.961 6.990 2.696 1.00 93.88 85 ILE A CA 1
ATOM 676 C C . ILE A 1 85 ? 0.019 6.015 3.384 1.00 93.88 85 ILE A C 1
ATOM 678 O O . ILE A 1 85 ? 0.458 5.078 2.716 1.00 93.88 85 ILE A O 1
ATOM 682 N N . PRO A 1 86 ? 0.332 6.124 4.697 1.00 93.44 86 PRO A N 1
ATOM 683 C CA . PRO A 1 86 ? 1.294 5.214 5.332 1.00 93.44 86 PRO A CA 1
ATOM 684 C C . PRO A 1 86 ? 0.818 3.755 5.358 1.00 93.44 86 PRO A C 1
ATOM 686 O O . PRO A 1 86 ? 1.626 2.825 5.419 1.00 93.44 86 PRO A O 1
ATOM 689 N N . THR A 1 87 ? -0.493 3.524 5.324 1.00 92.62 87 THR A N 1
ATOM 690 C CA . THR A 1 87 ? -1.066 2.179 5.233 1.00 92.62 87 THR A CA 1
ATOM 691 C C . THR A 1 87 ? -0.886 1.619 3.826 1.00 92.62 87 THR A C 1
ATOM 693 O O . THR A 1 87 ? -0.486 0.463 3.691 1.00 92.62 87 THR A O 1
ATOM 696 N N . VAL A 1 88 ? -1.103 2.437 2.792 1.00 94.25 88 VAL A N 1
ATOM 697 C CA . VAL A 1 88 ? -0.876 2.056 1.390 1.00 94.25 88 VAL A CA 1
ATOM 698 C C . VAL A 1 88 ? 0.605 1.759 1.136 1.00 94.25 88 VAL A C 1
ATOM 700 O O . VAL A 1 88 ? 0.925 0.723 0.566 1.00 94.25 88 VAL A O 1
ATOM 703 N N . GLU A 1 89 ? 1.534 2.568 1.648 1.00 95.62 89 GLU A N 1
ATOM 704 C CA . GLU A 1 89 ? 2.981 2.303 1.536 1.00 95.62 89 GLU A CA 1
ATOM 705 C C . GLU A 1 89 ? 3.387 0.968 2.178 1.00 95.62 89 GLU A C 1
ATOM 707 O O . GLU A 1 89 ? 4.127 0.163 1.594 1.00 95.62 89 GLU A O 1
ATOM 712 N N . LYS A 1 90 ? 2.868 0.697 3.383 1.00 94.69 90 LYS A N 1
ATOM 713 C CA . LYS A 1 90 ? 3.071 -0.586 4.069 1.00 94.69 90 LYS A CA 1
ATOM 714 C C . LYS A 1 90 ? 2.465 -1.741 3.279 1.00 94.69 90 LYS A C 1
ATOM 716 O O . LYS A 1 90 ? 3.063 -2.817 3.240 1.00 94.69 90 LYS A O 1
ATOM 721 N N . TRP A 1 91 ? 1.299 -1.539 2.671 1.00 95.12 91 TRP A N 1
ATOM 722 C CA . TRP A 1 91 ? 0.657 -2.534 1.822 1.00 95.12 91 TRP A CA 1
ATOM 723 C C . TRP A 1 91 ? 1.506 -2.831 0.578 1.00 95.12 91 TRP A C 1
ATOM 725 O O . TRP A 1 91 ? 1.851 -3.992 0.383 1.00 95.12 91 TRP A O 1
ATOM 735 N N . ILE A 1 92 ? 1.968 -1.813 -0.161 1.00 95.00 92 ILE A N 1
ATOM 736 C CA . ILE A 1 92 ? 2.858 -1.966 -1.331 1.00 95.00 92 ILE A CA 1
ATOM 737 C C . ILE A 1 92 ? 4.116 -2.751 -0.951 1.00 95.00 92 ILE A C 1
ATOM 739 O O . ILE A 1 92 ? 4.521 -3.683 -1.648 1.00 95.00 92 ILE A O 1
ATOM 743 N N . THR A 1 93 ? 4.727 -2.401 0.183 1.00 95.94 93 THR A N 1
ATOM 744 C CA . THR A 1 93 ? 5.940 -3.060 0.680 1.00 95.94 93 THR A CA 1
ATOM 745 C C . THR A 1 93 ? 5.696 -4.543 0.962 1.00 95.94 93 THR A C 1
ATOM 747 O O . THR A 1 93 ? 6.529 -5.383 0.618 1.00 95.94 93 THR A O 1
ATOM 750 N N . ARG A 1 94 ? 4.558 -4.892 1.575 1.00 94.56 94 ARG A N 1
ATOM 751 C CA . ARG A 1 94 ? 4.171 -6.290 1.838 1.00 94.56 94 ARG A CA 1
ATOM 752 C C . ARG A 1 94 ? 3.829 -7.037 0.552 1.00 94.56 94 ARG A C 1
ATOM 754 O O . ARG A 1 94 ? 4.279 -8.163 0.384 1.00 94.56 94 ARG A O 1
ATOM 761 N N . TYR A 1 95 ? 3.079 -6.406 -0.345 1.00 94.81 95 TYR A N 1
ATOM 762 C CA . TYR A 1 95 ? 2.658 -6.986 -1.616 1.00 94.81 95 TYR A CA 1
ATOM 763 C C . TYR A 1 95 ? 3.863 -7.301 -2.512 1.00 94.81 95 TYR A C 1
ATOM 765 O O . TYR A 1 95 ? 4.032 -8.426 -2.968 1.00 94.81 95 TYR A O 1
ATOM 773 N N . THR A 1 96 ? 4.799 -6.357 -2.636 1.00 94.38 96 THR A N 1
ATOM 774 C CA . THR A 1 96 ? 6.056 -6.557 -3.376 1.00 94.38 96 THR A CA 1
ATOM 775 C C . THR A 1 96 ? 6.891 -7.699 -2.789 1.00 94.38 96 THR A C 1
ATOM 777 O O . THR A 1 96 ? 7.489 -8.482 -3.525 1.00 94.38 96 THR A O 1
ATOM 780 N N . GLN A 1 97 ? 6.954 -7.813 -1.457 1.00 95.19 97 GLN A N 1
ATOM 781 C CA . GLN A 1 97 ? 7.635 -8.936 -0.807 1.00 95.19 97 GLN A CA 1
ATOM 782 C C . GLN A 1 97 ? 6.957 -10.269 -1.124 1.00 95.19 97 GLN A C 1
ATOM 784 O O . GLN A 1 97 ? 7.661 -11.217 -1.456 1.00 95.19 97 GLN A O 1
ATOM 789 N N . ALA A 1 98 ? 5.624 -10.332 -1.066 1.00 93.06 98 ALA A N 1
ATOM 790 C CA . ALA A 1 98 ? 4.870 -11.535 -1.405 1.00 93.06 98 ALA A CA 1
ATOM 791 C C . ALA A 1 98 ? 5.162 -11.997 -2.843 1.00 93.06 98 ALA A C 1
ATOM 793 O O . ALA A 1 98 ? 5.541 -13.149 -3.033 1.00 93.06 98 ALA A O 1
ATOM 794 N N . LEU A 1 99 ? 5.140 -11.079 -3.817 1.00 91.12 99 LEU A N 1
ATOM 795 C CA . LEU A 1 99 ? 5.488 -11.383 -5.212 1.00 91.12 99 LEU A CA 1
ATOM 796 C C . LEU A 1 99 ? 6.915 -11.933 -5.356 1.00 91.12 99 LEU A C 1
ATOM 798 O O . LEU A 1 99 ? 7.157 -12.897 -6.077 1.00 91.12 99 LEU A O 1
ATOM 802 N N . ARG A 1 100 ? 7.889 -11.349 -4.647 1.00 92.00 100 ARG A N 1
ATOM 803 C CA . ARG A 1 100 ? 9.277 -11.845 -4.663 1.00 92.00 100 ARG A CA 1
ATOM 804 C C . ARG A 1 100 ? 9.391 -13.247 -4.069 1.00 92.00 100 ARG A C 1
ATOM 806 O O . ARG A 1 100 ? 10.178 -14.044 -4.574 1.00 92.00 100 ARG A O 1
ATOM 813 N N . HIS A 1 101 ? 8.642 -13.529 -3.005 1.00 91.88 101 HIS A N 1
ATOM 814 C CA . HIS A 1 101 ? 8.600 -14.851 -2.387 1.00 91.88 101 HIS A CA 1
ATOM 815 C C . HIS A 1 101 ? 7.979 -15.894 -3.314 1.00 91.88 101 HIS A C 1
ATOM 817 O O . HIS A 1 101 ? 8.537 -16.978 -3.434 1.00 91.88 101 HIS A O 1
ATOM 823 N N . GLU A 1 102 ? 6.888 -15.560 -3.998 1.00 88.69 102 GLU A N 1
ATOM 824 C CA . GLU A 1 102 ? 6.226 -16.444 -4.960 1.00 88.69 102 GLU A CA 1
ATOM 825 C C . GLU A 1 102 ? 7.148 -16.787 -6.135 1.00 88.69 102 GLU A C 1
ATOM 827 O O . GLU A 1 102 ? 7.392 -17.957 -6.419 1.00 88.69 102 GLU A O 1
ATOM 832 N N . VAL A 1 103 ? 7.788 -15.777 -6.732 1.00 89.00 103 VAL A N 1
ATOM 833 C CA . VAL A 1 103 ? 8.772 -15.987 -7.806 1.00 89.00 103 VAL A CA 1
ATOM 834 C C . VAL A 1 103 ? 9.971 -16.816 -7.329 1.00 89.00 103 VAL A C 1
ATOM 836 O O . VAL A 1 103 ? 10.516 -17.615 -8.090 1.00 89.00 103 VAL A O 1
ATOM 839 N N . ALA A 1 104 ? 10.427 -16.626 -6.088 1.00 88.44 104 ALA A N 1
ATOM 840 C CA . ALA A 1 104 ? 11.525 -17.414 -5.530 1.00 88.44 104 ALA A CA 1
ATOM 841 C C . ALA A 1 104 ? 11.120 -18.874 -5.274 1.00 88.44 104 ALA A C 1
ATOM 843 O O . ALA A 1 104 ? 11.907 -19.772 -5.568 1.00 88.44 104 ALA A O 1
ATOM 844 N N . ALA A 1 105 ? 9.908 -19.106 -4.764 1.00 88.06 105 ALA A N 1
ATOM 845 C CA . ALA A 1 105 ? 9.367 -20.441 -4.536 1.00 88.06 105 ALA A CA 1
ATOM 846 C C . ALA A 1 105 ? 9.199 -21.209 -5.856 1.00 88.06 105 ALA A C 1
ATOM 848 O O . ALA A 1 105 ? 9.631 -22.355 -5.955 1.00 88.06 105 ALA A O 1
ATOM 849 N N . GLU A 1 106 ? 8.682 -20.552 -6.897 1.00 82.31 106 GLU A N 1
ATOM 850 C CA . GLU A 1 106 ? 8.543 -21.143 -8.232 1.00 82.31 106 GLU A CA 1
ATOM 851 C C . GLU A 1 106 ? 9.901 -21.582 -8.800 1.00 82.31 106 GLU A C 1
ATOM 853 O O . GLU A 1 106 ? 10.082 -22.716 -9.241 1.00 82.31 106 GLU A O 1
ATOM 858 N N . LYS A 1 107 ? 10.918 -20.719 -8.702 1.00 79.06 107 LYS A N 1
ATOM 859 C CA . LYS A 1 107 ? 12.280 -21.050 -9.150 1.00 79.06 107 LYS A CA 1
ATOM 860 C C . LYS A 1 107 ? 12.883 -22.236 -8.397 1.00 79.06 107 LYS A C 1
ATOM 862 O O . LYS A 1 107 ? 13.622 -23.010 -8.996 1.00 79.06 107 LYS A O 1
ATOM 867 N N . GLN A 1 108 ? 12.595 -22.385 -7.105 1.00 72.50 108 GLN A N 1
ATOM 868 C CA . GLN A 1 108 ? 13.080 -23.519 -6.312 1.00 72.50 108 GLN A CA 1
ATOM 869 C C . GLN A 1 108 ? 12.398 -24.833 -6.711 1.00 72.50 108 GLN A C 1
ATOM 871 O O . GLN A 1 108 ? 13.082 -25.851 -6.812 1.00 72.50 108 GLN A O 1
ATOM 876 N N . ASN A 1 109 ? 11.100 -24.801 -7.022 1.00 63.19 109 ASN A N 1
ATOM 877 C CA . ASN A 1 109 ? 10.383 -25.966 -7.547 1.00 63.19 109 ASN A CA 1
ATOM 878 C C . ASN A 1 109 ? 10.925 -26.404 -8.921 1.00 63.19 109 ASN A C 1
ATOM 880 O O . ASN A 1 109 ? 11.112 -27.595 -9.152 1.00 63.19 109 ASN A O 1
ATOM 884 N N . ILE A 1 110 ? 11.267 -25.458 -9.804 1.00 60.47 110 ILE A N 1
ATOM 885 C CA . ILE A 1 110 ? 11.882 -25.760 -11.112 1.00 60.47 110 ILE A CA 1
ATOM 886 C C . ILE A 1 110 ? 13.289 -26.367 -10.952 1.00 60.47 110 ILE A C 1
ATOM 888 O O . ILE A 1 110 ? 13.663 -27.276 -11.692 1.00 60.47 110 ILE A O 1
ATOM 892 N N . VAL A 1 111 ? 14.085 -25.894 -9.987 1.00 58.91 111 VAL A N 1
ATOM 893 C CA . VAL A 1 111 ? 15.444 -26.416 -9.743 1.00 58.91 111 VAL A CA 1
ATOM 894 C C . VAL A 1 111 ? 15.421 -27.815 -9.107 1.00 58.91 111 VAL A C 1
ATOM 896 O O . VAL A 1 111 ? 16.318 -28.609 -9.382 1.00 58.91 111 VAL A O 1
ATOM 899 N N . GLY A 1 112 ? 14.392 -28.155 -8.325 1.00 54.06 112 GLY A N 1
ATOM 900 C CA . GLY A 1 112 ? 14.248 -29.472 -7.688 1.00 54.06 112 GLY A CA 1
ATOM 901 C C . GLY A 1 112 ? 14.025 -30.647 -8.651 1.00 54.06 112 GLY A C 1
ATOM 902 O O . GLY A 1 112 ? 14.375 -31.772 -8.308 1.00 54.06 112 GLY A O 1
ATOM 903 N N . ASN A 1 113 ? 13.516 -30.398 -9.863 1.00 51.78 113 ASN A N 1
ATOM 904 C CA . ASN A 1 113 ? 13.117 -31.450 -10.809 1.00 51.78 113 ASN A CA 1
ATOM 905 C C . ASN A 1 113 ? 14.205 -31.871 -11.819 1.00 51.78 113 ASN A C 1
ATOM 907 O O . ASN A 1 113 ? 13.964 -32.762 -12.625 1.00 51.78 113 ASN A O 1
ATOM 911 N N . ASN A 1 114 ? 15.401 -31.271 -11.801 1.00 50.91 114 ASN A N 1
ATOM 912 C CA . ASN A 1 114 ? 16.433 -31.510 -12.829 1.00 50.91 114 ASN A CA 1
ATOM 913 C C . ASN A 1 114 ? 17.568 -32.466 -12.406 1.00 50.91 114 ASN A C 1
ATOM 915 O O . ASN A 1 114 ? 18.609 -32.501 -13.063 1.00 50.91 114 ASN A O 1
ATOM 919 N N . ASN A 1 115 ? 17.398 -33.235 -11.325 1.00 49.78 115 ASN A N 1
ATOM 920 C CA . ASN A 1 115 ? 18.463 -34.092 -10.782 1.00 49.78 115 ASN A CA 1
ATOM 921 C C . ASN A 1 115 ? 18.322 -35.596 -11.093 1.00 49.78 115 ASN A C 1
ATOM 923 O O . ASN A 1 115 ? 19.155 -36.363 -10.620 1.00 49.78 115 ASN A O 1
ATOM 927 N N . GLU A 1 116 ? 17.333 -36.033 -11.884 1.00 50.59 116 GLU A N 1
ATOM 928 C CA . GLU A 1 116 ? 17.097 -37.473 -12.138 1.00 50.59 116 GLU A CA 1
ATOM 929 C C . GLU A 1 116 ? 17.329 -37.950 -13.586 1.00 50.59 116 GLU A C 1
ATOM 931 O O . GLU A 1 116 ? 17.313 -39.150 -13.835 1.00 50.59 116 GLU A O 1
ATOM 936 N N . GLU A 1 117 ? 17.671 -37.069 -14.534 1.00 49.28 117 GLU A N 1
ATOM 937 C CA . GLU A 1 117 ? 17.987 -37.465 -15.921 1.00 49.28 117 GLU A CA 1
ATOM 938 C C . GLU A 1 117 ? 19.344 -36.926 -16.394 1.00 49.28 117 GLU A C 1
ATOM 940 O O . GLU A 1 117 ? 19.445 -36.120 -17.316 1.00 49.28 117 GLU A O 1
ATOM 945 N N . ARG A 1 118 ? 20.431 -37.376 -15.763 1.00 48.66 118 ARG A N 1
ATOM 946 C CA . ARG A 1 118 ? 21.761 -37.402 -16.397 1.00 48.66 118 ARG A CA 1
ATOM 947 C C . ARG A 1 118 ? 22.493 -38.684 -16.016 1.00 48.66 118 ARG A C 1
ATOM 949 O O . ARG A 1 118 ? 23.507 -38.647 -15.327 1.00 48.66 118 ARG A O 1
ATOM 956 N N . SER A 1 119 ? 21.957 -39.817 -16.463 1.00 45.62 119 SER A N 1
ATOM 957 C CA . SER A 1 119 ? 22.770 -41.010 -16.703 1.00 45.62 119 SER A CA 1
ATOM 958 C C . SER A 1 119 ? 23.108 -41.079 -18.196 1.00 45.62 119 SER A C 1
ATOM 960 O O . SER A 1 119 ? 22.232 -41.048 -19.053 1.00 45.62 119 SER A O 1
ATOM 962 N N . ASP A 1 120 ? 24.415 -41.089 -18.446 1.00 41.31 120 ASP A N 1
ATOM 963 C CA . ASP A 1 120 ? 25.128 -41.653 -19.589 1.00 41.31 120 ASP A CA 1
ATOM 964 C C . ASP A 1 120 ? 24.755 -41.203 -21.007 1.00 41.31 120 ASP A C 1
ATOM 966 O O . ASP A 1 120 ? 23.865 -41.746 -21.647 1.00 41.31 120 ASP A O 1
ATOM 970 N N . ASN A 1 121 ? 25.576 -40.298 -21.553 1.00 41.22 121 ASN A N 1
ATOM 971 C CA . ASN A 1 121 ? 26.125 -40.444 -22.905 1.00 41.22 121 ASN A CA 1
ATOM 972 C C . ASN A 1 121 ? 27.471 -39.708 -22.992 1.00 41.22 121 ASN A C 1
ATOM 974 O O . ASN A 1 121 ? 27.553 -38.531 -23.345 1.00 41.22 121 ASN A O 1
ATOM 978 N N . LEU A 1 122 ? 28.531 -40.432 -22.629 1.00 40.72 122 LEU A N 1
ATOM 979 C CA . LEU A 1 122 ? 29.914 -40.104 -22.952 1.00 40.72 122 LEU A CA 1
ATOM 980 C C . LEU A 1 122 ? 30.127 -40.426 -24.438 1.00 40.72 122 LEU A C 1
ATOM 982 O O . LEU A 1 122 ? 30.150 -41.594 -24.818 1.00 40.72 122 LEU A O 1
ATOM 986 N N . VAL A 1 123 ? 30.267 -39.404 -25.278 1.00 42.47 123 VAL A N 1
ATOM 987 C CA . VAL A 1 123 ? 30.873 -39.563 -26.604 1.00 42.47 123 VAL A CA 1
ATOM 988 C C . VAL A 1 123 ? 32.067 -38.628 -26.664 1.00 42.47 123 VAL A C 1
ATOM 990 O O . VAL A 1 123 ? 31.930 -37.417 -26.829 1.00 42.47 123 VAL A O 1
ATOM 993 N N . ASP A 1 124 ? 33.236 -39.233 -26.479 1.00 40.50 124 ASP A N 1
ATOM 994 C CA . ASP A 1 12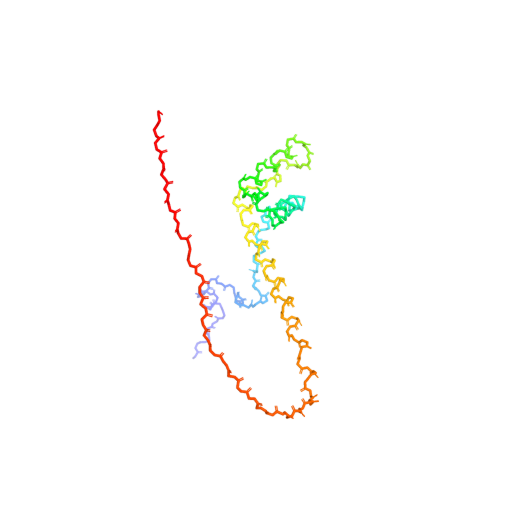4 ? 34.538 -38.672 -26.804 1.00 40.50 124 ASP A CA 1
ATOM 995 C C . ASP A 1 124 ? 34.587 -38.261 -28.280 1.00 40.50 124 ASP A C 1
ATOM 997 O O . ASP A 1 124 ? 34.345 -39.079 -29.169 1.00 40.50 124 ASP A O 1
ATOM 1001 N N . ASN A 1 125 ? 34.998 -37.022 -28.554 1.00 36.25 125 ASN A N 1
ATOM 1002 C CA . ASN A 1 125 ? 35.982 -36.801 -29.611 1.00 36.25 125 ASN A CA 1
ATOM 1003 C C . ASN A 1 125 ? 36.727 -35.468 -29.406 1.00 36.25 125 ASN A C 1
ATOM 1005 O O . ASN A 1 125 ? 36.076 -34.446 -29.171 1.00 36.25 125 ASN A O 1
ATOM 1009 N N . PRO A 1 126 ? 38.071 -35.456 -29.483 1.00 44.81 126 PRO A N 1
ATOM 1010 C CA . PRO A 1 126 ? 38.879 -34.277 -29.215 1.00 44.81 126 PRO A CA 1
ATOM 1011 C C . PRO A 1 126 ? 39.254 -33.498 -30.490 1.00 44.81 126 PRO A C 1
ATOM 1013 O O . PRO A 1 126 ? 39.265 -34.035 -31.593 1.00 44.81 126 PRO A O 1
ATOM 1016 N N . ASP A 1 127 ? 39.706 -32.264 -30.241 1.00 36.19 127 ASP A N 1
ATOM 1017 C CA . ASP A 1 127 ? 40.765 -31.550 -30.974 1.00 36.19 127 ASP A CA 1
ATOM 1018 C C . ASP A 1 127 ? 40.375 -30.696 -32.211 1.00 36.19 127 ASP A C 1
ATOM 1020 O O . ASP A 1 127 ? 40.160 -31.196 -33.308 1.00 36.19 127 ASP A O 1
ATOM 1024 N N . GLN A 1 128 ? 40.329 -29.360 -32.066 1.00 35.62 128 GLN A N 1
ATOM 1025 C CA . GLN A 1 128 ? 41.469 -28.451 -32.333 1.00 35.62 128 GLN A CA 1
ATOM 1026 C C . GLN A 1 128 ? 41.067 -26.985 -32.580 1.00 35.62 128 GLN A C 1
ATOM 1028 O O . GLN A 1 128 ? 40.112 -26.695 -33.289 1.00 35.62 128 GLN A O 1
ATOM 1033 N N . SER A 1 129 ? 41.943 -26.096 -32.082 1.00 35.44 129 SER A N 1
ATOM 1034 C CA . SER A 1 129 ? 42.341 -24.801 -32.671 1.00 35.44 129 SER A CA 1
ATOM 1035 C C . SER A 1 129 ? 41.237 -23.737 -32.797 1.00 35.44 129 SER A C 1
ATOM 1037 O O . SER A 1 129 ? 40.364 -23.805 -33.647 1.00 35.44 129 SER A O 1
ATOM 1039 N N . GLY A 1 130 ? 41.213 -22.691 -31.972 1.00 31.11 130 GLY A N 1
ATOM 1040 C CA . GLY A 1 130 ? 42.237 -21.646 -31.970 1.00 31.11 130 GLY A CA 1
ATOM 1041 C C . GLY A 1 130 ? 41.888 -20.593 -33.023 1.00 31.11 130 GLY A C 1
ATOM 1042 O O . GLY A 1 130 ? 42.023 -20.880 -34.205 1.00 31.11 130 GLY A O 1
ATOM 1043 N N . ASN A 1 131 ? 41.427 -19.409 -32.598 1.00 33.12 131 ASN A N 1
ATOM 1044 C CA . ASN A 1 131 ? 41.755 -18.133 -33.244 1.00 33.12 131 ASN A CA 1
ATOM 1045 C C . ASN A 1 131 ? 41.310 -16.918 -32.419 1.00 33.12 131 ASN A C 1
ATOM 1047 O O . ASN A 1 131 ? 40.211 -16.860 -31.868 1.00 33.12 131 ASN A O 1
ATOM 1051 N N . SER A 1 132 ? 42.234 -15.967 -32.383 1.00 38.09 132 SER A N 1
ATOM 1052 C CA . SER A 1 132 ? 42.255 -14.701 -31.670 1.00 38.09 132 SER A CA 1
ATOM 1053 C C . SER A 1 132 ? 41.857 -13.534 -32.585 1.00 38.09 132 SER A C 1
ATOM 1055 O O . SER A 1 132 ? 42.122 -13.560 -33.782 1.00 38.09 132 SER A O 1
ATOM 1057 N N . ASP A 1 133 ? 41.366 -12.480 -31.931 1.00 39.91 133 ASP A N 1
ATOM 1058 C CA . ASP A 1 133 ? 41.578 -11.050 -32.198 1.00 39.91 133 ASP A CA 1
ATOM 1059 C C . ASP A 1 133 ? 40.827 -10.256 -33.294 1.00 39.91 133 ASP A C 1
ATOM 1061 O O . ASP A 1 133 ? 40.654 -10.662 -34.438 1.00 39.91 133 ASP A O 1
ATOM 1065 N N . GLN A 1 134 ? 40.602 -8.991 -32.885 1.00 46.31 134 GLN A N 1
ATOM 1066 C CA . GLN A 1 134 ? 40.374 -7.737 -33.629 1.00 46.31 134 GLN A CA 1
ATOM 1067 C C . GLN A 1 134 ? 38.937 -7.470 -34.135 1.00 46.31 134 GLN A C 1
ATOM 1069 O O . GLN A 1 134 ? 38.299 -8.363 -34.666 1.00 46.31 134 GLN A O 1
ATOM 1074 N N . ASN A 1 135 ? 38.352 -6.264 -34.154 1.00 32.31 135 ASN A N 1
ATOM 1075 C CA . ASN A 1 135 ? 38.600 -4.883 -33.686 1.00 32.31 135 ASN A CA 1
ATOM 1076 C C . ASN A 1 135 ? 37.501 -4.014 -34.393 1.00 32.31 135 ASN A C 1
ATOM 1078 O O . ASN A 1 135 ? 36.863 -4.513 -35.317 1.00 32.31 135 ASN A O 1
ATOM 1082 N N . ILE A 1 136 ? 37.385 -2.716 -34.048 1.00 44.03 136 ILE A N 1
ATOM 1083 C CA . ILE A 1 136 ? 36.883 -1.569 -34.858 1.00 44.03 136 ILE A CA 1
ATOM 1084 C C . ILE A 1 136 ? 35.371 -1.242 -34.749 1.00 44.03 136 ILE A C 1
ATOM 1086 O O . ILE A 1 136 ? 34.534 -2.110 -34.930 1.00 44.03 136 ILE A O 1
ATOM 1090 N N . GLN A 1 137 ? 34.901 -0.003 -34.519 1.00 44.88 137 GLN A N 1
ATOM 1091 C CA . GLN A 1 137 ? 35.536 1.299 -34.260 1.00 44.88 137 GLN A CA 1
ATOM 1092 C C . GLN A 1 137 ? 34.520 2.292 -33.669 1.00 44.88 137 GLN A C 1
ATOM 1094 O O . GLN A 1 137 ? 33.322 2.267 -33.940 1.00 44.88 137 GLN A O 1
ATOM 1099 N N . GLU A 1 138 ? 35.094 3.219 -32.918 1.00 36.53 138 GLU A N 1
ATOM 1100 C CA . GLU A 1 138 ? 34.600 4.515 -32.478 1.00 36.53 138 GLU A CA 1
ATOM 1101 C C . GLU A 1 138 ? 34.171 5.431 -33.643 1.00 36.53 138 GLU A C 1
ATOM 1103 O O . GLU A 1 138 ? 34.810 5.477 -34.691 1.00 36.53 138 GLU A O 1
ATOM 1108 N N . SER A 1 139 ? 33.125 6.235 -33.443 1.00 43.94 139 SER A N 1
ATOM 1109 C CA . SER A 1 139 ? 32.914 7.477 -34.198 1.00 43.94 139 SER A CA 1
ATOM 1110 C C . SER A 1 139 ? 32.242 8.508 -33.299 1.00 43.94 139 SER A C 1
ATOM 1112 O O . SER A 1 139 ? 31.022 8.641 -33.238 1.00 43.94 139 SER A O 1
ATOM 1114 N N . ARG A 1 140 ? 33.084 9.249 -32.577 1.00 44.31 140 ARG A N 1
ATOM 1115 C CA . ARG A 1 140 ? 32.796 10.624 -32.169 1.00 44.31 140 ARG A CA 1
ATOM 1116 C C . ARG A 1 140 ? 32.881 11.510 -33.408 1.00 44.31 140 ARG A C 1
ATOM 1118 O O . ARG A 1 140 ? 33.858 11.412 -34.144 1.00 44.31 140 ARG A O 1
ATOM 1125 N N . SER A 1 141 ? 31.947 12.440 -33.571 1.00 43.41 141 SER A N 1
ATOM 1126 C CA . SER A 1 141 ? 32.256 13.771 -34.107 1.00 43.41 141 SER A CA 1
ATOM 1127 C C . SER A 1 141 ? 31.160 14.765 -33.745 1.00 43.41 141 SER A C 1
ATOM 1129 O O . SER A 1 141 ? 30.010 14.650 -34.157 1.00 43.41 141 SER A O 1
ATOM 1131 N N . SER A 1 142 ? 31.572 15.727 -32.925 1.00 45.34 142 SER A N 1
ATOM 1132 C CA . SER A 1 142 ? 30.910 16.991 -32.628 1.00 45.34 142 SER A CA 1
ATOM 1133 C C . SER A 1 142 ? 31.062 17.973 -33.792 1.00 45.34 142 SER A C 1
ATOM 1135 O O . SER A 1 142 ? 32.114 17.984 -34.420 1.00 45.34 142 SER A O 1
ATOM 1137 N N . SER A 1 143 ? 30.102 18.886 -33.953 1.00 49.03 143 SER A N 1
ATOM 1138 C CA . SER A 1 143 ? 30.313 20.336 -34.187 1.00 49.03 143 SER A CA 1
ATOM 1139 C C . SER A 1 143 ? 28.938 21.001 -34.358 1.00 49.03 143 SER A C 1
ATOM 1141 O O . SER A 1 143 ? 28.175 20.586 -35.221 1.00 49.03 143 SER A O 1
ATOM 1143 N N . ASN A 1 144 ? 28.490 21.829 -33.408 1.00 43.94 144 ASN A N 1
ATOM 1144 C CA . ASN A 1 144 ? 28.628 23.300 -33.361 1.00 43.94 144 ASN A CA 1
ATOM 1145 C C . ASN A 1 144 ? 27.909 24.038 -34.508 1.00 43.94 144 ASN A C 1
ATOM 1147 O O . ASN A 1 144 ? 28.224 23.778 -35.662 1.00 43.94 144 ASN A O 1
ATOM 1151 N N . ILE A 1 145 ? 27.057 25.027 -34.177 1.00 47.81 145 ILE A N 1
ATOM 1152 C CA . ILE A 1 145 ? 27.222 26.465 -34.519 1.00 47.81 145 ILE A CA 1
ATOM 1153 C C . ILE A 1 145 ? 25.937 27.299 -34.244 1.00 47.81 145 ILE A C 1
ATOM 1155 O O . ILE A 1 145 ? 24.839 26.954 -34.660 1.00 47.81 145 ILE A O 1
ATOM 1159 N N . GLU A 1 146 ? 26.178 28.401 -33.520 1.00 51.09 146 GLU A N 1
ATOM 1160 C CA . GLU A 1 146 ? 25.592 29.762 -33.476 1.00 51.09 146 GLU A CA 1
ATOM 1161 C C . GLU A 1 146 ? 24.101 30.110 -33.303 1.00 51.09 146 GLU A C 1
ATOM 1163 O O . GLU A 1 146 ? 23.252 29.914 -34.164 1.00 51.09 146 GLU A O 1
ATOM 1168 N N . LYS A 1 147 ? 23.886 30.848 -32.198 1.00 50.91 147 LYS A N 1
ATOM 1169 C CA . LYS A 1 147 ? 23.446 32.259 -32.103 1.00 50.91 147 LYS A CA 1
ATOM 1170 C C . LYS A 1 147 ? 22.478 32.789 -33.171 1.00 50.91 147 LYS A C 1
ATOM 1172 O O . LYS A 1 147 ? 22.876 33.023 -34.309 1.00 50.91 147 LYS A O 1
ATOM 1177 N N . ARG A 1 148 ? 21.317 33.245 -32.695 1.00 57.03 148 ARG A N 1
ATOM 1178 C CA . ARG A 1 148 ? 20.778 34.594 -32.928 1.00 57.03 148 ARG A CA 1
ATOM 1179 C C . ARG A 1 148 ? 19.910 35.013 -31.750 1.00 57.03 148 ARG A C 1
ATOM 1181 O O . ARG A 1 148 ? 19.279 34.111 -31.160 1.00 57.03 148 ARG A O 1
#